Protein AF-A0A1H8DL12-F1 (afdb_monomer)

Organism: NCBI:txid387096

Structure (mmCIF, N/CA/C/O backbone):
data_AF-A0A1H8DL12-F1
#
_entry.id   AF-A0A1H8DL12-F1
#
loop_
_atom_site.group_PDB
_atom_site.id
_atom_site.type_symbol
_atom_site.label_atom_id
_atom_site.label_alt_id
_atom_site.label_comp_id
_atom_site.label_asym_id
_atom_site.label_entity_id
_atom_site.label_seq_id
_atom_site.pdbx_PDB_ins_code
_atom_site.Cartn_x
_atom_site.Cartn_y
_atom_site.Cartn_z
_atom_site.occupancy
_atom_site.B_iso_or_equiv
_atom_site.auth_seq_id
_atom_site.auth_comp_id
_atom_site.auth_asym_id
_atom_site.auth_atom_id
_atom_site.pdbx_PDB_model_num
ATOM 1 N N . MET A 1 1 ? 21.728 -5.115 -12.192 1.00 51.69 1 MET A N 1
ATOM 2 C CA . MET A 1 1 ? 20.562 -4.533 -11.495 1.00 51.69 1 MET A CA 1
ATOM 3 C C . MET A 1 1 ? 20.342 -3.152 -12.071 1.00 51.69 1 MET A C 1
ATOM 5 O O . MET A 1 1 ? 21.185 -2.291 -11.856 1.00 51.69 1 MET A O 1
ATOM 9 N N . VAL A 1 2 ? 19.287 -2.957 -12.859 1.00 63.09 2 VAL A N 1
ATOM 10 C CA . VAL A 1 2 ? 18.877 -1.604 -13.250 1.00 63.09 2 VAL A CA 1
ATOM 11 C C . VAL A 1 2 ? 18.194 -1.003 -12.025 1.00 63.09 2 VAL A C 1
ATOM 13 O O . VAL A 1 2 ? 17.174 -1.517 -11.575 1.00 63.09 2 VAL A O 1
ATOM 16 N N . PHE A 1 3 ? 18.813 0.011 -11.423 1.00 63.12 3 PHE A N 1
ATOM 17 C CA . PHE A 1 3 ? 18.204 0.770 -10.334 1.00 63.12 3 PHE A CA 1
ATOM 18 C C . PHE A 1 3 ? 17.130 1.686 -10.933 1.00 63.12 3 PHE A C 1
ATOM 20 O O . PHE A 1 3 ? 17.433 2.784 -11.398 1.00 63.12 3 PHE A O 1
ATOM 27 N N . ASP A 1 4 ? 15.879 1.224 -10.949 1.00 76.19 4 ASP A N 1
ATOM 28 C CA . ASP A 1 4 ? 14.724 2.033 -11.355 1.00 76.19 4 ASP A CA 1
ATOM 29 C C . ASP A 1 4 ? 14.313 2.955 -10.194 1.00 76.19 4 ASP A C 1
ATOM 31 O O . ASP A 1 4 ? 13.420 2.661 -9.397 1.00 76.19 4 ASP A O 1
ATOM 35 N N . ILE A 1 5 ? 15.055 4.060 -10.052 1.00 84.12 5 ILE A N 1
ATOM 36 C CA . ILE A 1 5 ? 14.815 5.100 -9.040 1.00 84.12 5 ILE A CA 1
ATOM 37 C C . ILE A 1 5 ? 13.356 5.607 -9.090 1.00 84.12 5 ILE A C 1
ATOM 39 O O . ILE A 1 5 ? 12.752 5.713 -8.018 1.00 84.12 5 ILE A O 1
ATOM 43 N N . PRO A 1 6 ? 12.753 5.880 -10.270 1.00 85.75 6 PRO A N 1
ATOM 44 C CA . PRO A 1 6 ? 11.338 6.244 -10.367 1.00 85.75 6 PRO A CA 1
ATOM 45 C C . PRO A 1 6 ? 10.390 5.241 -9.703 1.00 85.75 6 PRO A C 1
ATOM 47 O O . PRO A 1 6 ? 9.567 5.632 -8.868 1.00 85.75 6 PRO A O 1
ATOM 50 N N . GLN A 1 7 ? 10.528 3.950 -10.010 1.00 84.38 7 GLN A N 1
ATOM 51 C CA . GLN A 1 7 ? 9.681 2.916 -9.417 1.00 84.38 7 GLN A CA 1
ATOM 52 C C . GLN A 1 7 ? 9.916 2.775 -7.906 1.00 84.38 7 GLN A C 1
ATOM 54 O O . GLN A 1 7 ? 8.974 2.549 -7.135 1.00 84.38 7 GLN A O 1
ATOM 59 N N . MET A 1 8 ? 11.158 2.956 -7.459 1.00 87.31 8 MET A N 1
ATOM 60 C CA . MET A 1 8 ? 11.518 2.928 -6.041 1.00 87.31 8 MET A CA 1
ATOM 61 C C . MET A 1 8 ? 10.836 4.064 -5.261 1.00 87.31 8 MET A C 1
ATOM 63 O O . MET A 1 8 ? 10.272 3.831 -4.189 1.00 87.31 8 MET A O 1
ATOM 67 N N . ILE A 1 9 ? 10.816 5.277 -5.823 1.00 92.00 9 ILE A N 1
ATOM 68 C CA . ILE A 1 9 ? 10.104 6.427 -5.245 1.00 92.00 9 ILE A CA 1
ATOM 69 C C . ILE A 1 9 ? 8.594 6.164 -5.225 1.00 92.00 9 ILE A C 1
ATOM 71 O O . ILE A 1 9 ? 7.959 6.364 -4.188 1.00 92.00 9 ILE A O 1
ATOM 75 N N . ALA A 1 10 ? 8.020 5.665 -6.325 1.00 90.69 10 ALA A N 1
ATOM 76 C CA . ALA A 1 10 ? 6.595 5.334 -6.400 1.00 90.69 10 ALA A CA 1
ATOM 77 C C . ALA A 1 10 ? 6.187 4.307 -5.330 1.00 90.69 10 ALA A C 1
ATOM 79 O O . ALA A 1 10 ? 5.188 4.489 -4.635 1.00 90.69 10 ALA A O 1
ATOM 80 N N . THR A 1 11 ? 7.010 3.275 -5.135 1.00 91.38 11 THR A N 1
ATOM 81 C CA . THR A 1 11 ? 6.830 2.259 -4.088 1.00 91.38 11 THR A CA 1
ATOM 82 C C . THR A 1 11 ? 6.801 2.895 -2.696 1.00 91.38 11 THR A C 1
ATOM 84 O O . THR A 1 11 ? 5.891 2.628 -1.908 1.00 91.38 11 THR A O 1
ATOM 87 N N . GLY A 1 12 ? 7.764 3.772 -2.395 1.00 92.56 12 GLY A N 1
ATOM 88 C CA . GLY A 1 12 ? 7.829 4.476 -1.112 1.00 92.56 12 GLY A CA 1
ATOM 89 C C . GLY A 1 12 ? 6.614 5.375 -0.862 1.00 92.56 12 GLY A C 1
ATOM 90 O O . GLY A 1 12 ? 6.054 5.366 0.235 1.00 92.56 12 GLY A O 1
ATOM 91 N N . LEU A 1 13 ? 6.158 6.098 -1.889 1.00 95.12 13 LEU A N 1
ATOM 92 C CA . LEU A 1 13 ? 4.965 6.944 -1.808 1.00 95.12 13 LEU A CA 1
ATOM 93 C C . LEU A 1 13 ? 3.690 6.128 -1.586 1.00 95.12 13 LEU A C 1
ATOM 95 O O . LEU A 1 13 ? 2.864 6.522 -0.768 1.00 95.12 13 LEU A O 1
ATOM 99 N N . ILE A 1 14 ? 3.539 4.980 -2.250 1.00 93.81 14 ILE A N 1
ATOM 100 C CA . ILE A 1 14 ? 2.401 4.069 -2.050 1.00 93.81 14 ILE A CA 1
ATOM 101 C C . ILE A 1 14 ? 2.351 3.574 -0.604 1.00 93.81 14 ILE A C 1
ATOM 103 O O . ILE A 1 14 ? 1.300 3.623 0.037 1.00 93.81 14 ILE A O 1
ATOM 107 N N . VAL A 1 15 ? 3.494 3.132 -0.074 1.00 94.12 15 VAL A N 1
ATOM 108 C CA . VAL A 1 15 ? 3.613 2.683 1.318 1.00 94.12 15 VAL A CA 1
ATOM 109 C C . VAL A 1 15 ? 3.215 3.804 2.277 1.00 94.12 15 VAL A C 1
ATOM 111 O O . VAL A 1 15 ? 2.370 3.591 3.147 1.00 94.12 15 VAL A O 1
ATOM 114 N N . LEU A 1 16 ? 3.768 5.006 2.088 1.00 94.94 16 LEU A N 1
ATOM 115 C CA . LEU A 1 16 ? 3.450 6.169 2.916 1.00 94.94 16 LEU A CA 1
ATOM 116 C C . LEU A 1 16 ? 1.960 6.523 2.847 1.00 94.94 16 LEU A C 1
ATOM 118 O O . LEU A 1 16 ? 1.340 6.749 3.883 1.00 94.94 16 LEU A O 1
ATOM 122 N N . LEU A 1 17 ? 1.381 6.526 1.646 1.00 94.62 17 LEU A N 1
ATOM 123 C CA . LEU A 1 17 ? -0.022 6.849 1.411 1.00 94.62 17 LEU A CA 1
ATOM 124 C C . LEU A 1 17 ? -0.949 5.882 2.156 1.00 94.62 17 LEU A C 1
ATOM 126 O O . LEU A 1 17 ? -1.870 6.326 2.833 1.00 94.62 17 LEU A O 1
ATOM 130 N N . ILE A 1 18 ? -0.700 4.572 2.082 1.00 93.62 18 ILE A N 1
ATOM 131 C CA . ILE A 1 18 ? -1.530 3.574 2.774 1.00 93.62 18 ILE A CA 1
ATOM 132 C C . ILE A 1 18 ? -1.440 3.747 4.288 1.00 93.62 18 ILE A C 1
ATOM 134 O O . ILE A 1 18 ? -2.465 3.720 4.972 1.00 93.62 18 ILE A O 1
ATOM 138 N N . LEU A 1 19 ? -0.226 3.922 4.818 1.00 93.06 19 LEU A N 1
ATOM 139 C CA . LEU A 1 19 ? -0.035 4.149 6.250 1.00 93.06 19 LEU A CA 1
ATOM 140 C C . LEU A 1 19 ? -0.781 5.403 6.699 1.00 93.06 19 LEU A C 1
ATOM 142 O O . LEU A 1 19 ? -1.521 5.355 7.681 1.00 93.06 19 LEU A O 1
ATOM 146 N N . TRP A 1 20 ? -0.633 6.490 5.944 1.00 93.81 20 TRP A N 1
ATOM 147 C CA . TRP A 1 20 ? -1.289 7.753 6.232 1.00 93.81 20 TRP A CA 1
ATOM 148 C C . TRP A 1 20 ? -2.812 7.620 6.176 1.00 93.81 20 TRP A C 1
ATOM 150 O O . TRP A 1 20 ? -3.475 7.987 7.139 1.00 93.81 20 TRP A O 1
ATOM 160 N N . ILE A 1 21 ? -3.370 7.012 5.125 1.00 92.38 21 ILE A N 1
ATOM 161 C CA . ILE A 1 21 ? -4.819 6.817 4.978 1.00 92.38 21 ILE A CA 1
ATOM 162 C C . ILE A 1 21 ? -5.378 6.005 6.149 1.00 92.38 21 ILE A C 1
ATOM 164 O O . ILE A 1 21 ? -6.354 6.419 6.771 1.00 92.38 21 ILE A O 1
ATOM 168 N N . VAL A 1 22 ? -4.765 4.870 6.489 1.00 91.19 22 VAL A N 1
ATOM 169 C CA . VAL A 1 22 ? -5.295 3.997 7.550 1.00 91.19 22 VAL A CA 1
ATOM 170 C C . VAL A 1 22 ? -5.169 4.630 8.942 1.00 91.19 22 VAL A C 1
ATOM 172 O O . VAL A 1 22 ? -6.003 4.368 9.813 1.00 91.19 22 VAL A O 1
ATOM 175 N N . ASP A 1 23 ? -4.153 5.464 9.170 1.00 88.94 23 ASP A N 1
ATOM 176 C CA . ASP A 1 23 ? -3.933 6.085 10.479 1.00 88.94 23 ASP A CA 1
ATOM 177 C C . ASP A 1 23 ? -4.640 7.434 10.655 1.00 88.94 23 ASP A C 1
ATOM 179 O O . ASP A 1 23 ? -5.046 7.732 11.776 1.00 88.94 23 ASP A O 1
ATOM 183 N N . HIS A 1 24 ? -4.811 8.220 9.587 1.00 87.88 24 HI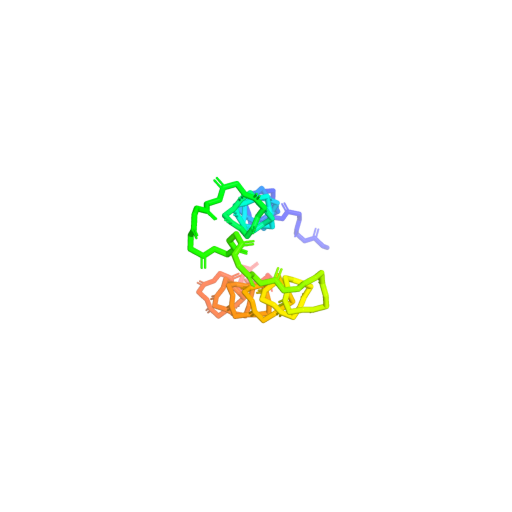S A N 1
ATOM 184 C CA . HIS A 1 24 ? -5.253 9.622 9.659 1.00 87.88 24 HIS A CA 1
ATOM 185 C C . HIS A 1 24 ? -6.623 9.897 9.031 1.00 87.88 24 HIS A C 1
ATOM 187 O O . HIS A 1 24 ? -7.076 11.039 9.062 1.00 87.88 24 HIS A O 1
ATOM 193 N N . THR A 1 25 ? -7.304 8.899 8.459 1.00 89.12 25 THR A N 1
ATOM 194 C CA . THR A 1 25 ? -8.657 9.109 7.917 1.00 89.12 25 THR A CA 1
ATOM 195 C C . THR A 1 25 ? -9.740 8.554 8.835 1.00 89.12 25 THR A C 1
ATOM 197 O O . THR A 1 25 ? -9.620 7.459 9.395 1.00 89.12 25 THR A O 1
ATOM 200 N N . ALA A 1 26 ? -10.854 9.288 8.915 1.00 81.88 26 ALA A N 1
ATOM 201 C CA . ALA A 1 26 ? -12.039 8.911 9.688 1.00 81.88 26 ALA A CA 1
ATOM 202 C C . ALA A 1 26 ? -12.628 7.548 9.273 1.00 81.88 26 ALA A C 1
ATOM 204 O O . ALA A 1 26 ? -13.272 6.873 10.073 1.00 81.88 26 ALA A O 1
ATOM 205 N N . ALA A 1 27 ? -12.345 7.092 8.046 1.00 82.31 27 ALA A N 1
ATOM 206 C CA . ALA A 1 27 ? -12.776 5.794 7.529 1.00 82.31 27 ALA A CA 1
ATOM 207 C C . ALA A 1 27 ? -12.293 4.601 8.380 1.00 82.31 27 ALA A C 1
ATOM 209 O O . ALA A 1 27 ? -12.912 3.537 8.353 1.00 82.31 27 ALA A O 1
ATOM 210 N N . PHE A 1 28 ? -11.213 4.771 9.154 1.00 85.00 28 PHE A N 1
ATOM 211 C CA . PHE A 1 28 ? -10.615 3.706 9.960 1.00 85.00 28 PHE A CA 1
ATOM 212 C C . PHE A 1 28 ? -10.578 4.009 11.464 1.00 85.00 28 PHE A C 1
ATOM 214 O O . PHE A 1 28 ? -10.039 3.206 12.226 1.00 85.00 28 PHE A O 1
ATOM 221 N N . GLU A 1 29 ? -11.160 5.114 11.933 1.00 81.25 29 GLU A N 1
ATOM 222 C CA . GLU A 1 29 ? -11.120 5.509 13.353 1.00 81.25 29 GLU A CA 1
ATOM 223 C C . GLU A 1 29 ? -11.762 4.475 14.288 1.00 81.25 29 GLU A C 1
ATOM 225 O O . GLU A 1 29 ? -11.205 4.173 15.341 1.00 81.25 29 GLU A O 1
ATOM 230 N N . GLY A 1 30 ? -12.869 3.854 13.870 1.00 84.75 30 GLY A N 1
ATOM 231 C CA . GLY A 1 30 ? -13.556 2.807 14.639 1.00 84.75 30 GLY A CA 1
ATOM 232 C C . GLY A 1 30 ? -12.911 1.415 14.563 1.00 84.75 30 GLY A C 1
ATOM 233 O O . GLY A 1 30 ? -13.409 0.467 15.173 1.00 84.75 30 GLY A O 1
ATOM 234 N N . ALA A 1 31 ? -11.830 1.244 13.796 1.00 86.75 31 ALA A N 1
ATOM 235 C CA . ALA A 1 31 ? -11.184 -0.052 13.626 1.00 86.75 31 ALA A CA 1
ATOM 236 C C . ALA A 1 31 ? -10.186 -0.343 14.759 1.00 86.75 31 ALA A C 1
ATOM 238 O O . ALA A 1 31 ? -9.352 0.489 15.119 1.00 86.75 31 ALA A O 1
ATOM 239 N N . SER A 1 32 ? -10.216 -1.573 15.281 1.00 90.19 32 SER A N 1
ATOM 240 C CA . SER A 1 32 ? -9.221 -2.041 16.249 1.00 90.19 32 SER A CA 1
ATOM 241 C C . SER A 1 32 ? -7.810 -2.040 15.647 1.00 90.19 32 SER A C 1
ATOM 243 O O . SER A 1 32 ? -7.638 -2.166 14.432 1.00 90.19 32 SER A O 1
ATOM 245 N N . LYS A 1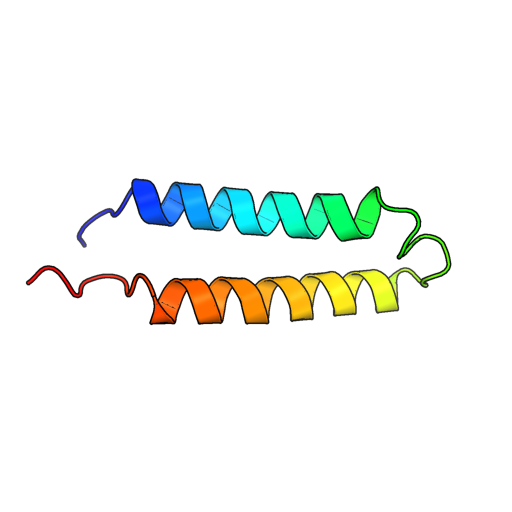 33 ? -6.777 -1.962 16.499 1.00 87.19 33 LYS A N 1
ATOM 246 C CA . LYS A 1 33 ? -5.368 -1.959 16.056 1.00 87.19 33 LYS A CA 1
ATOM 247 C C . LYS A 1 33 ? -5.045 -3.125 15.109 1.00 87.19 33 LYS A C 1
ATOM 249 O O . LYS A 1 33 ? -4.406 -2.913 14.087 1.00 87.19 33 LYS A O 1
ATOM 254 N N . GLY A 1 34 ? -5.556 -4.328 15.394 1.00 91.00 34 GLY A N 1
ATOM 255 C CA . GLY A 1 34 ? -5.371 -5.500 14.529 1.00 91.00 34 GLY A CA 1
ATOM 256 C C . GLY A 1 34 ? -6.030 -5.357 13.153 1.00 91.00 34 GLY A C 1
ATOM 257 O O . GLY A 1 34 ? -5.423 -5.703 12.143 1.00 91.00 34 GLY A O 1
ATOM 258 N N . ARG A 1 35 ? -7.239 -4.780 13.086 1.00 90.69 35 ARG A N 1
ATOM 259 C CA . ARG A 1 35 ? -7.914 -4.503 11.807 1.00 90.69 35 ARG A CA 1
ATOM 260 C C . ARG A 1 35 ? -7.190 -3.426 11.001 1.00 90.69 35 ARG A C 1
ATOM 262 O O . ARG A 1 35 ? -7.047 -3.589 9.797 1.00 90.69 35 ARG A O 1
ATOM 269 N N . LYS A 1 36 ? -6.663 -2.382 11.651 1.00 91.69 36 LYS A N 1
ATOM 270 C CA . LYS A 1 36 ? -5.817 -1.378 10.981 1.00 91.69 36 LYS A CA 1
ATOM 271 C C . LYS A 1 36 ? -4.570 -2.011 10.363 1.00 91.69 36 LYS A C 1
ATOM 273 O O . LYS A 1 36 ? -4.250 -1.717 9.216 1.00 91.69 36 LYS A O 1
ATOM 278 N N . THR A 1 37 ? -3.905 -2.924 11.073 1.00 93.00 37 THR A N 1
ATOM 279 C CA . THR A 1 37 ? -2.771 -3.680 10.517 1.00 93.00 37 THR A CA 1
ATOM 280 C C . THR A 1 37 ? -3.184 -4.510 9.305 1.00 93.00 37 THR A C 1
ATOM 282 O O . THR A 1 37 ? -2.487 -4.491 8.295 1.00 93.00 37 THR A O 1
ATOM 285 N N . LEU A 1 38 ? -4.338 -5.182 9.367 1.00 93.75 38 LEU A N 1
ATOM 286 C CA . LEU A 1 38 ? -4.858 -5.946 8.234 1.00 93.75 38 LEU A CA 1
ATOM 287 C C . LEU A 1 38 ? -5.125 -5.046 7.018 1.00 93.75 38 LEU A C 1
ATOM 289 O O . LEU A 1 38 ? -4.713 -5.388 5.915 1.00 93.75 38 LEU A O 1
ATOM 293 N N . TYR A 1 39 ? -5.747 -3.880 7.209 1.00 93.25 39 TYR A N 1
ATOM 294 C CA . TYR A 1 39 ? -6.000 -2.931 6.120 1.00 93.25 39 TYR A CA 1
ATOM 295 C C . TYR A 1 39 ? -4.713 -2.382 5.509 1.00 93.25 39 TYR A C 1
ATOM 297 O O . TYR A 1 39 ? -4.618 -2.293 4.287 1.00 93.25 39 TYR A O 1
ATOM 305 N N . LYS A 1 40 ? -3.701 -2.078 6.331 1.00 93.62 40 LYS A N 1
ATOM 306 C CA . LYS A 1 40 ? -2.372 -1.687 5.838 1.00 93.62 40 LYS A CA 1
ATOM 307 C C . LYS A 1 40 ? -1.755 -2.797 4.996 1.00 93.62 40 LYS A C 1
AT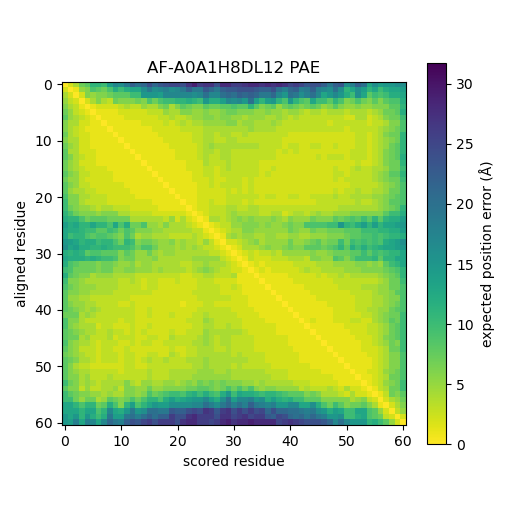OM 309 O O . LYS A 1 40 ? -1.293 -2.529 3.894 1.00 93.62 40 LYS A O 1
ATOM 314 N N . PHE A 1 41 ? -1.790 -4.035 5.487 1.00 94.19 41 PHE A N 1
ATOM 315 C CA . PHE A 1 41 ? -1.201 -5.176 4.793 1.00 94.19 41 PHE A CA 1
ATOM 316 C C . PHE A 1 41 ? -1.904 -5.460 3.461 1.00 94.19 41 PHE A C 1
ATOM 318 O O . PHE A 1 41 ? -1.248 -5.568 2.431 1.00 94.19 41 PHE A O 1
ATOM 325 N N . VAL A 1 42 ? -3.239 -5.509 3.464 1.00 94.62 42 VAL A N 1
ATOM 326 C CA . VAL A 1 42 ? -4.046 -5.729 2.255 1.00 94.62 42 VAL A CA 1
ATOM 327 C C . VAL A 1 42 ? -3.868 -4.581 1.262 1.00 94.62 42 VAL A C 1
ATOM 329 O O . VAL A 1 42 ? -3.641 -4.831 0.081 1.00 94.62 42 VAL A O 1
ATOM 332 N N . GLY A 1 43 ? -3.906 -3.329 1.728 1.00 93.19 43 GLY A N 1
ATOM 333 C CA . GLY A 1 43 ? -3.684 -2.158 0.881 1.00 93.19 43 GLY A CA 1
ATOM 334 C C . GLY A 1 43 ? -2.301 -2.169 0.231 1.00 93.19 43 GLY A C 1
ATOM 335 O O . GLY A 1 43 ? -2.194 -1.963 -0.977 1.00 93.19 43 GLY A O 1
ATOM 336 N N . MET A 1 44 ? -1.254 -2.478 1.006 1.00 94.06 44 MET A N 1
ATOM 337 C CA . MET A 1 44 ? 0.118 -2.594 0.493 1.00 94.06 44 MET A CA 1
ATOM 338 C C . MET A 1 44 ? 0.229 -3.712 -0.527 1.00 94.06 44 MET A C 1
ATOM 340 O O . MET A 1 44 ? 0.762 -3.492 -1.609 1.00 94.06 44 MET A O 1
ATOM 344 N N . PHE A 1 45 ? -0.311 -4.887 -0.214 1.00 93.31 45 PHE A N 1
ATOM 345 C CA . PHE A 1 45 ? -0.261 -6.031 -1.111 1.00 93.31 45 PHE A CA 1
ATOM 346 C C . PHE A 1 45 ? -0.910 -5.714 -2.462 1.00 93.31 45 PHE A C 1
ATOM 348 O O . PHE A 1 45 ? -0.295 -5.935 -3.500 1.00 93.31 45 PHE A O 1
ATOM 355 N N . ILE A 1 46 ? -2.112 -5.129 -2.457 1.00 94.69 46 ILE A N 1
ATOM 356 C CA . ILE A 1 46 ? -2.843 -4.799 -3.686 1.00 94.69 46 ILE A CA 1
ATOM 357 C C . ILE A 1 46 ? -2.103 -3.736 -4.502 1.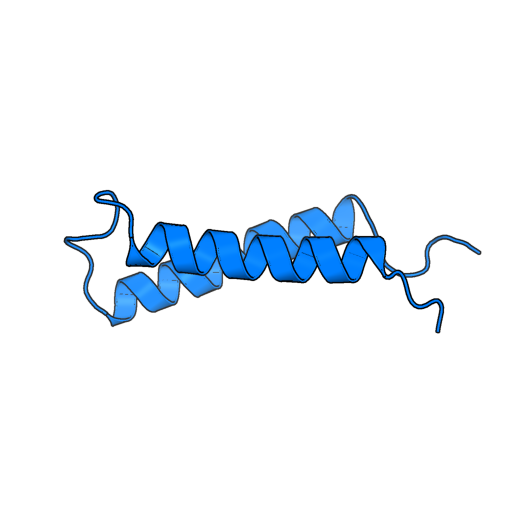00 94.69 46 ILE A C 1
ATOM 359 O O . ILE A 1 46 ? -1.871 -3.940 -5.692 1.00 94.69 46 ILE A O 1
ATOM 363 N N . LEU A 1 47 ? -1.715 -2.610 -3.894 1.00 92.88 47 LEU A N 1
ATOM 364 C CA . LEU A 1 47 ? -1.104 -1.511 -4.650 1.00 92.88 47 LEU A CA 1
ATOM 365 C C . LEU A 1 47 ? 0.287 -1.864 -5.179 1.00 92.88 47 LEU A C 1
ATOM 367 O O . LEU A 1 47 ? 0.613 -1.493 -6.304 1.00 92.88 47 LEU A O 1
ATOM 371 N N . LEU A 1 48 ? 1.088 -2.612 -4.418 1.00 90.75 48 LEU A N 1
ATOM 372 C CA . LEU A 1 48 ? 2.396 -3.073 -4.888 1.00 90.75 48 LEU A CA 1
ATOM 373 C C . LEU A 1 48 ? 2.271 -4.147 -5.968 1.00 90.75 48 LEU A C 1
ATOM 375 O O . LEU A 1 48 ? 3.054 -4.145 -6.914 1.00 90.75 48 LEU A O 1
ATOM 379 N N . PHE A 1 49 ? 1.271 -5.025 -5.870 1.00 90.62 49 PHE A N 1
ATOM 380 C CA . PHE A 1 49 ? 0.984 -5.997 -6.921 1.00 90.62 49 PHE A CA 1
ATOM 381 C C . PHE A 1 49 ? 0.590 -5.300 -8.228 1.00 90.62 49 PHE A C 1
ATOM 3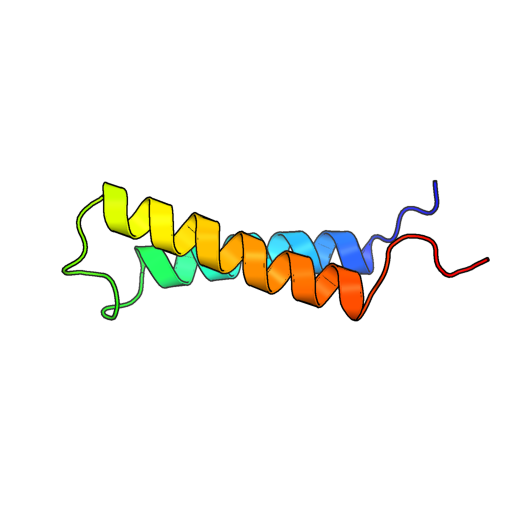83 O O . PHE A 1 49 ? 1.153 -5.600 -9.277 1.00 90.62 49 PHE A O 1
ATOM 390 N N . ILE A 1 50 ? -0.305 -4.309 -8.160 1.00 90.88 50 ILE A N 1
ATOM 391 C CA . ILE A 1 50 ? -0.686 -3.489 -9.318 1.00 90.88 50 ILE A CA 1
ATOM 392 C C . ILE A 1 50 ? 0.532 -2.749 -9.884 1.00 90.88 50 ILE A C 1
ATOM 394 O O . ILE A 1 50 ? 0.741 -2.770 -11.096 1.00 90.88 50 ILE A O 1
ATOM 398 N N . LEU A 1 51 ? 1.362 -2.139 -9.030 1.00 88.94 51 LEU A N 1
ATOM 399 C CA . LEU A 1 51 ? 2.585 -1.466 -9.468 1.00 88.94 51 LEU A CA 1
ATOM 400 C C . LEU A 1 51 ? 3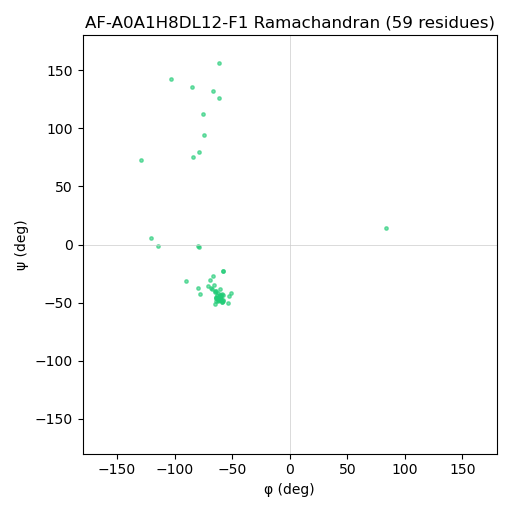.523 -2.436 -10.197 1.00 88.94 51 LEU A C 1
ATOM 402 O O . LEU A 1 51 ? 4.052 -2.081 -11.241 1.00 88.94 51 LEU A O 1
ATOM 406 N N . GLY A 1 52 ? 3.691 -3.658 -9.690 1.00 87.06 52 GLY A N 1
ATOM 407 C CA . GLY A 1 52 ? 4.511 -4.686 -10.330 1.00 87.06 52 GLY A CA 1
ATOM 408 C C . GLY A 1 52 ? 3.956 -5.194 -11.665 1.00 87.06 52 GLY A C 1
ATOM 409 O O . GLY A 1 52 ? 4.736 -5.613 -12.513 1.00 87.06 52 GLY A O 1
ATOM 410 N N . LEU A 1 53 ? 2.636 -5.138 -11.877 1.00 87.31 53 LEU A N 1
ATOM 411 C CA . LEU A 1 53 ? 2.012 -5.477 -13.162 1.00 87.31 53 LEU A CA 1
ATOM 412 C C . LEU A 1 53 ? 2.147 -4.354 -14.195 1.00 87.31 53 LEU A C 1
ATOM 414 O O . LEU A 1 53 ? 2.395 -4.627 -15.366 1.00 87.31 53 LEU A O 1
ATOM 418 N N . ILE A 1 54 ? 1.949 -3.102 -13.772 1.00 88.38 54 ILE A N 1
ATOM 419 C CA . ILE A 1 54 ? 1.966 -1.930 -14.663 1.00 88.38 54 ILE A CA 1
ATOM 420 C C . ILE A 1 54 ? 3.401 -1.497 -14.979 1.00 88.38 54 ILE A C 1
ATOM 422 O O . ILE A 1 54 ? 3.694 -1.081 -16.097 1.00 88.38 54 ILE A O 1
ATOM 426 N N . TRP A 1 55 ? 4.287 -1.590 -13.991 1.00 85.69 55 TRP A N 1
ATOM 427 C CA . TRP A 1 55 ? 5.686 -1.190 -14.070 1.00 85.69 55 TRP A CA 1
ATOM 428 C C . TRP A 1 55 ? 6.565 -2.343 -13.565 1.00 85.69 55 TRP A C 1
ATOM 430 O O . TRP A 1 55 ? 7.074 -2.307 -12.447 1.00 85.69 55 TRP A O 1
ATOM 440 N N . PRO A 1 56 ? 6.707 -3.431 -14.334 1.00 80.81 56 PRO A N 1
ATOM 441 C CA . PRO A 1 56 ? 7.526 -4.562 -13.923 1.00 80.81 56 PRO A CA 1
ATOM 442 C C . PRO A 1 56 ? 9.013 -4.187 -13.869 1.00 8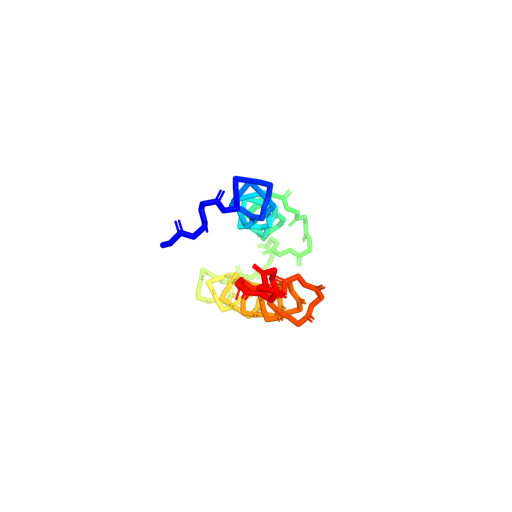0.81 56 PRO A C 1
ATOM 444 O O . PRO A 1 56 ? 9.575 -3.620 -14.807 1.00 80.81 56 PRO A O 1
ATOM 447 N N . TYR A 1 57 ? 9.676 -4.546 -12.768 1.00 72.38 57 TYR A N 1
ATOM 448 C CA . TYR A 1 57 ? 11.122 -4.375 -12.640 1.00 72.38 57 TYR A CA 1
ATOM 449 C C . TYR A 1 57 ? 11.849 -5.196 -13.714 1.00 72.38 57 TYR A C 1
ATOM 451 O O . TYR A 1 57 ? 11.686 -6.413 -13.795 1.00 72.38 57 TYR A O 1
ATOM 459 N N . GLY A 1 58 ? 12.714 -4.542 -14.493 1.00 62.47 58 GLY A N 1
ATOM 460 C CA . GLY A 1 58 ? 13.650 -5.223 -15.390 1.00 62.47 58 GLY A CA 1
ATOM 461 C C . GLY A 1 58 ? 13.102 -5.638 -16.759 1.00 62.47 58 GLY A C 1
ATOM 462 O O . GLY A 1 58 ? 13.776 -6.398 -17.445 1.00 62.47 58 GLY A O 1
ATOM 463 N N . THR A 1 59 ? 11.944 -5.134 -17.200 1.00 58.56 59 THR A N 1
ATOM 464 C CA . THR A 1 59 ? 11.469 -5.347 -18.588 1.00 58.56 59 THR A CA 1
ATOM 465 C C . THR A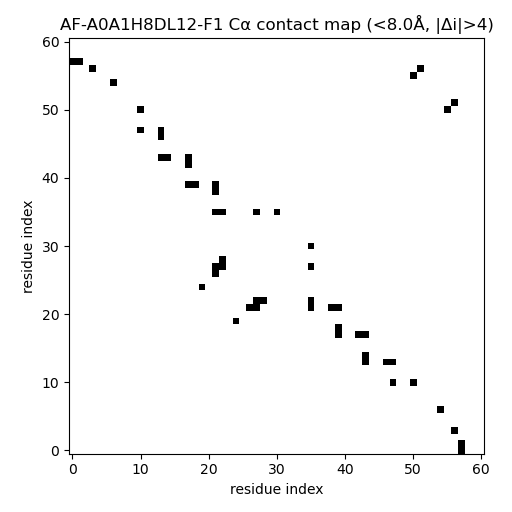 1 59 ? 12.125 -4.429 -19.618 1.00 58.56 59 THR A C 1
ATOM 467 O O . THR A 1 59 ? 11.830 -4.533 -20.802 1.00 58.56 59 THR A O 1
ATOM 470 N N . GLY A 1 60 ? 13.012 -3.532 -19.183 1.00 59.12 60 GLY A N 1
ATOM 471 C CA . GLY A 1 60 ? 13.935 -2.817 -20.060 1.00 59.12 60 GLY A CA 1
ATOM 472 C C . GLY A 1 60 ? 15.180 -3.660 -20.320 1.00 59.12 60 GLY A C 1
ATOM 473 O O . GLY A 1 60 ? 16.221 -3.405 -19.714 1.00 59.12 60 GLY A O 1
ATOM 474 N N . ALA A 1 61 ? 15.044 -4.672 -21.173 1.00 46.56 61 ALA A N 1
ATOM 475 C CA . ALA A 1 61 ? 16.145 -5.318 -21.882 1.00 46.56 61 ALA A CA 1
ATOM 476 C C . ALA A 1 61 ? 15.939 -5.101 -23.382 1.00 46.56 61 ALA A C 1
ATOM 478 O O . ALA A 1 61 ? 14.772 -5.214 -23.822 1.00 46.56 61 ALA A O 1
#

Solvent-accessible surface area (backbone atoms only — not comparable to full-atom values): 3688 Å² total; per-r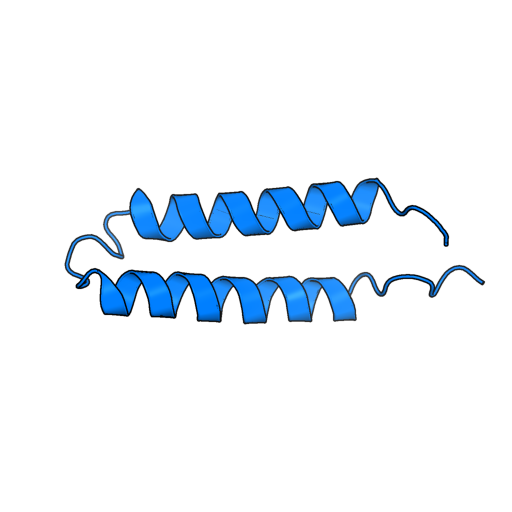esidue (Å²): 131,85,84,56,62,70,61,52,51,52,50,52,50,52,51,52,49,44,52,46,49,54,74,74,34,78,94,38,67,90,50,53,73,69,54,45,51,50,50,41,51,53,49,47,53,52,55,51,50,51,44,46,70,78,57,49,87,78,73,87,118

pLDDT: mean 85.86, std 11.29, range [46.56, 95.12]

Radius of gyration: 14.08 Å; Cα contacts (8 Å, |Δi|>4): 27; chains: 1; bounding box: 34×16×38 Å

Mean predicted aligned error: 5.56 Å

Sequence (61 aa):
MVFDIPQMIATGLIVLLILWIVDHTAAFEGASKGRKTLYKFVGMFILLFILGLIWPYGTGA

Foldseek 3Di:
DPPPVVLVVVLVVQLVVQLCCLPPDPVNPPPDPVVSVVSSVVSSVVVVVVSCVVPPPPPPD

Secondary structure (DSSP, 8-state):
----HHHHHHHHHHHHHHHHHHHHSGGGTTS-HHHHHHHHHHHHHHHHHHHHHHS-TT---